Protein AF-A0AAV2SHM2-F1 (afdb_monomer_lite)

Foldseek 3Di:
DDDDDDDDDPDPPPPPQDPVNVVVVVPDDPDDDDDPQEQEFDPPDDLVVSLVSNLVSCVVPVHHHYDDDDPRVVVSVVSVVVNCVVDPDDDDDDDDDDDDDDDDPD

Secondary structure (DSSP, 8-state):
--------------PPPPHHHHHHHHHS-SSPPPPTTEEE--TTS-HHHHHHHHHHHHHHHS--EEE--GGGHHHHHHHHHHHHHH--S-----------------

Radius of gyration: 20.59 Å; chains: 1; bounding box: 48×39×46 Å

Organism: Meganyctiphanes norvegica (NCBI:txid48144)

InterPro domains:
  IPR014612 Ribonucleases P/MRP protein subunit Rpp20/Pop7 [PTHR15314] (16-104)
  IPR036882 Alba-like domain superfamily [G3DSA:3.30.110.20] (20-106)
  IPR036882 Alba-like domain superfamily [SSF82704] (35-105)

Structure (mmCIF, N/CA/C/O backbone):
data_AF-A0AAV2SHM2-F1
#
_entry.id   AF-A0AAV2SHM2-F1
#
loop_
_atom_site.group_PDB
_atom_site.id
_atom_site.type_symbol
_atom_site.label_atom_id
_atom_site.label_alt_id
_atom_site.label_comp_id
_atom_site.label_asym_id
_atom_site.label_entity_id
_atom_site.label_seq_id
_atom_site.pdbx_PDB_ins_code
_atom_site.Cartn_x
_atom_site.Cartn_y
_atom_site.Cartn_z
_atom_site.occupancy
_atom_site.B_iso_or_equiv
_atom_site.auth_seq_id
_atom_site.auth_comp_id
_atom_site.auth_asym_id
_atom_site.auth_atom_id
_atom_site.pdbx_PDB_model_num
ATOM 1 N N . MET A 1 1 ? 33.042 -21.284 9.272 1.00 41.19 1 MET A N 1
ATOM 2 C CA . MET A 1 1 ? 33.973 -20.872 8.203 1.00 41.19 1 MET A CA 1
ATOM 3 C C . MET A 1 1 ? 34.335 -22.096 7.369 1.00 41.19 1 MET A C 1
ATOM 5 O O . MET A 1 1 ? 35.183 -22.867 7.781 1.00 4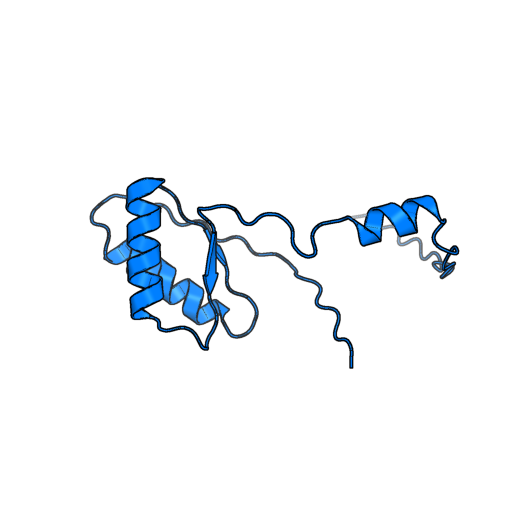1.19 1 MET A O 1
ATOM 9 N N . LEU A 1 2 ? 33.621 -22.297 6.255 1.00 30.31 2 LEU A N 1
ATOM 10 C CA . LEU A 1 2 ? 34.040 -23.032 5.054 1.00 30.31 2 LEU A CA 1
ATOM 11 C C . LEU A 1 2 ? 33.000 -22.689 3.969 1.00 30.31 2 LEU A C 1
ATOM 13 O O . LEU A 1 2 ? 31.822 -22.979 4.157 1.00 30.31 2 LEU A O 1
ATOM 17 N N . VAL A 1 3 ? 33.393 -22.026 2.881 1.00 34.38 3 VAL A N 1
ATOM 18 C CA . VAL A 1 3 ? 32.528 -21.822 1.704 1.00 34.38 3 VAL A CA 1
ATOM 19 C C . VAL A 1 3 ? 33.311 -22.317 0.498 1.00 34.38 3 VAL A C 1
ATOM 21 O O . VAL A 1 3 ? 34.283 -21.692 0.085 1.00 34.38 3 VAL A O 1
ATOM 24 N N . ALA A 1 4 ? 32.912 -23.468 -0.038 1.00 40.31 4 ALA A N 1
ATOM 25 C CA . ALA A 1 4 ? 33.411 -23.963 -1.312 1.00 40.31 4 ALA A CA 1
ATOM 26 C C . ALA A 1 4 ? 32.588 -23.322 -2.439 1.00 40.31 4 ALA A C 1
ATOM 28 O O . ALA A 1 4 ? 31.389 -23.573 -2.556 1.00 40.31 4 ALA A O 1
ATOM 29 N N . ALA A 1 5 ? 33.220 -22.490 -3.267 1.00 42.91 5 ALA A N 1
ATOM 30 C CA . ALA A 1 5 ? 32.601 -21.945 -4.470 1.00 42.91 5 ALA A CA 1
ATOM 31 C C . ALA A 1 5 ? 32.888 -22.875 -5.659 1.00 42.91 5 ALA A C 1
ATOM 33 O O . ALA A 1 5 ? 33.994 -22.896 -6.194 1.00 42.91 5 ALA A O 1
ATOM 34 N N . ARG A 1 6 ? 31.884 -23.652 -6.082 1.00 47.16 6 ARG A N 1
ATOM 35 C CA . ARG A 1 6 ? 31.914 -24.385 -7.354 1.00 47.16 6 ARG A CA 1
ATOM 36 C C . ARG A 1 6 ? 31.298 -23.500 -8.433 1.00 47.16 6 ARG A C 1
ATOM 38 O O . ARG A 1 6 ? 30.081 -23.362 -8.506 1.00 47.16 6 ARG A O 1
ATOM 45 N N . ILE A 1 7 ? 32.143 -22.906 -9.270 1.00 50.56 7 ILE A N 1
ATOM 46 C CA . ILE A 1 7 ? 31.705 -22.181 -10.464 1.00 50.56 7 ILE A CA 1
ATOM 47 C C . ILE A 1 7 ? 31.493 -23.214 -11.571 1.00 50.56 7 ILE A C 1
ATOM 49 O O . ILE A 1 7 ? 32.425 -23.899 -11.984 1.00 50.56 7 ILE A O 1
ATOM 53 N N . SER A 1 8 ? 30.253 -23.349 -12.032 1.00 48.94 8 SER A N 1
A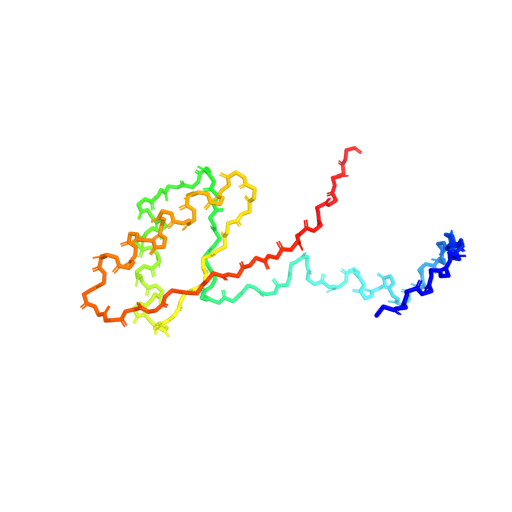TOM 54 C CA . SER A 1 8 ? 29.904 -24.132 -13.217 1.00 48.94 8 SER A CA 1
ATOM 55 C C . SER A 1 8 ? 29.278 -23.183 -14.235 1.00 48.94 8 SER A C 1
ATOM 57 O O . SER A 1 8 ? 28.313 -22.487 -13.916 1.00 48.94 8 SER A O 1
ATOM 59 N N . MET A 1 9 ? 29.855 -23.119 -15.440 1.00 47.06 9 MET A N 1
ATOM 60 C CA . MET A 1 9 ? 29.262 -22.409 -16.575 1.00 47.06 9 MET A CA 1
ATOM 61 C C . MET A 1 9 ? 27.878 -23.003 -16.849 1.00 47.06 9 MET A C 1
ATOM 63 O O . MET A 1 9 ? 27.769 -24.157 -17.260 1.00 47.06 9 MET A O 1
ATOM 67 N N . ARG A 1 10 ? 26.814 -22.220 -16.630 1.00 52.03 10 ARG A N 1
ATOM 68 C CA . ARG A 1 10 ? 25.483 -22.572 -17.133 1.00 52.03 10 ARG A CA 1
ATOM 69 C C . ARG A 1 10 ? 25.548 -22.540 -18.656 1.00 52.03 10 ARG A C 1
ATOM 71 O O . ARG A 1 10 ? 25.655 -21.464 -19.241 1.00 52.03 10 ARG A O 1
ATOM 78 N N . GLN A 1 11 ? 25.486 -23.706 -19.290 1.00 52.31 11 GLN A N 1
ATOM 79 C CA . GLN A 1 11 ? 25.127 -23.772 -20.700 1.00 52.31 11 GLN A CA 1
ATOM 80 C C . GLN A 1 11 ? 23.736 -23.146 -20.839 1.00 52.31 11 GLN A C 1
ATOM 82 O O . GLN A 1 11 ? 22.777 -23.600 -20.218 1.00 52.31 11 GLN A O 1
ATOM 87 N N . ASN A 1 12 ? 23.639 -22.057 -21.600 1.00 53.28 12 ASN A N 1
ATOM 88 C CA . ASN A 1 12 ? 22.368 -21.433 -21.943 1.00 53.28 12 ASN A CA 1
ATOM 89 C C . ASN A 1 12 ? 21.720 -22.258 -23.061 1.00 53.28 12 ASN A C 1
ATOM 91 O O . ASN A 1 12 ? 21.707 -21.850 -24.220 1.00 53.28 12 ASN A O 1
ATOM 95 N N . VAL A 1 13 ? 21.258 -23.460 -22.719 1.00 55.91 13 VAL A N 1
ATOM 96 C CA . VAL A 1 13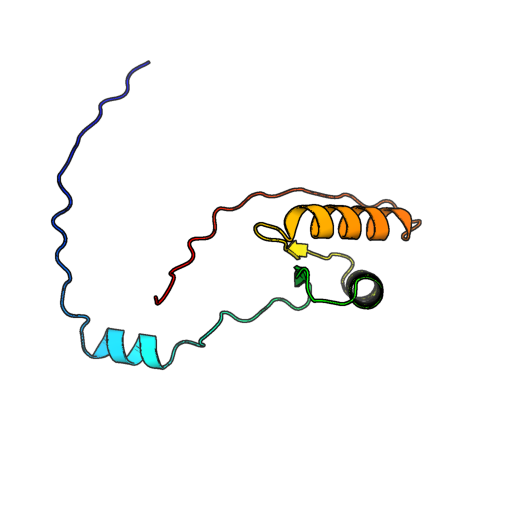 ? 20.428 -24.259 -23.614 1.00 55.91 13 VAL A CA 1
ATOM 97 C C . VAL A 1 13 ? 19.023 -23.684 -23.496 1.00 55.91 13 VAL A C 1
ATOM 99 O O . VAL A 1 13 ? 18.314 -23.913 -22.520 1.00 55.91 13 VAL A O 1
ATOM 102 N N . ARG A 1 14 ? 18.638 -22.840 -24.456 1.00 58.69 14 ARG A N 1
ATOM 103 C CA . ARG A 1 14 ? 17.222 -22.561 -24.687 1.00 58.69 14 ARG A CA 1
ATOM 104 C C . ARG A 1 14 ? 16.664 -23.803 -25.361 1.00 58.69 14 ARG A C 1
ATOM 106 O O . ARG A 1 14 ? 16.681 -23.880 -26.588 1.00 58.69 14 ARG A O 1
ATOM 113 N N . ASP A 1 15 ? 16.243 -24.779 -24.566 1.00 64.94 15 ASP A N 1
ATOM 114 C CA . ASP A 1 15 ? 15.465 -25.884 -25.107 1.00 64.94 15 ASP A CA 1
ATOM 115 C C . ASP A 1 15 ? 14.242 -25.284 -25.820 1.00 64.94 15 ASP A C 1
ATOM 117 O O . ASP A 1 15 ? 13.605 -24.363 -25.284 1.00 64.94 15 ASP A O 1
ATOM 121 N N . PRO A 1 16 ? 13.942 -25.706 -27.061 1.00 73.12 16 PRO A N 1
ATOM 122 C CA . PRO A 1 16 ? 12.718 -25.288 -27.716 1.00 73.12 16 PRO A CA 1
ATOM 123 C C . PRO A 1 16 ? 11.549 -25.711 -26.825 1.00 73.12 16 PRO A C 1
ATOM 125 O O . PRO A 1 16 ? 11.382 -26.894 -26.544 1.00 73.12 16 PRO A O 1
ATOM 128 N N . ILE A 1 17 ? 10.778 -24.725 -26.358 1.00 75.00 17 ILE A N 1
ATOM 129 C CA . ILE A 1 17 ? 9.562 -24.950 -25.568 1.00 75.00 17 ILE A CA 1
ATOM 130 C C . ILE A 1 17 ? 8.690 -25.922 -26.364 1.00 75.00 17 ILE A C 1
ATOM 132 O O . ILE A 1 17 ? 8.356 -25.631 -27.519 1.00 75.00 17 ILE A O 1
ATOM 136 N N . ASP A 1 18 ? 8.359 -27.066 -25.772 1.00 86.69 18 ASP A N 1
ATOM 137 C CA . ASP A 1 18 ? 7.529 -28.066 -26.430 1.00 86.69 18 ASP A CA 1
ATOM 138 C C . ASP A 1 18 ? 6.115 -27.518 -26.703 1.00 86.69 18 ASP A C 1
ATOM 140 O O . ASP A 1 18 ? 5.669 -26.501 -26.156 1.00 86.69 18 ASP A O 1
ATOM 144 N N . ALA A 1 19 ? 5.402 -28.152 -27.634 1.00 83.50 19 ALA A N 1
ATOM 145 C CA . ALA A 1 19 ? 4.094 -27.662 -28.060 1.00 83.50 19 ALA A CA 1
ATOM 146 C C . ALA A 1 19 ? 3.071 -27.640 -26.906 1.00 83.50 19 ALA A C 1
ATOM 148 O O . ALA A 1 19 ? 2.191 -26.773 -26.888 1.00 83.50 19 ALA A O 1
ATOM 149 N N . GLU A 1 20 ? 3.206 -28.551 -25.937 1.00 84.38 20 GLU A N 1
ATOM 150 C CA . GLU A 1 20 ? 2.350 -28.612 -24.751 1.00 84.38 20 GLU A CA 1
ATOM 151 C C . GLU A 1 20 ? 2.612 -27.446 -23.795 1.00 84.38 20 GLU A C 1
ATOM 153 O O . GLU A 1 20 ? 1.675 -26.725 -23.441 1.00 84.38 20 GLU A O 1
ATOM 158 N N . GLU A 1 21 ? 3.864 -27.166 -23.428 1.00 83.06 21 GLU A N 1
ATOM 159 C CA . GLU A 1 21 ? 4.210 -26.034 -22.569 1.00 83.06 21 GLU A CA 1
ATOM 160 C C . GLU A 1 21 ? 3.867 -24.702 -23.248 1.00 83.06 21 GLU A C 1
ATOM 162 O O . GLU A 1 21 ? 3.389 -23.761 -22.602 1.00 83.06 21 GLU A O 1
ATOM 167 N N . GLN A 1 22 ? 4.006 -24.625 -24.573 1.00 80.94 22 GLN A N 1
ATOM 168 C CA . GLN A 1 22 ? 3.581 -23.460 -25.342 1.00 80.94 22 GLN A CA 1
ATOM 169 C C . GLN A 1 22 ? 2.053 -23.278 -25.325 1.00 80.94 22 GLN A C 1
ATOM 171 O O . GLN A 1 22 ? 1.570 -22.143 -25.254 1.00 80.94 22 GLN A O 1
ATOM 176 N N . TRP A 1 23 ? 1.283 -24.369 -25.344 1.00 85.25 23 TRP A N 1
ATOM 177 C CA . TRP A 1 23 ? -0.174 -24.348 -25.200 1.00 85.25 23 TRP A CA 1
ATOM 178 C C . TRP A 1 23 ? -0.605 -23.919 -23.794 1.00 85.25 23 TRP A C 1
ATOM 180 O O . TRP A 1 23 ? -1.489 -23.064 -23.670 1.00 85.25 23 TRP A O 1
ATOM 190 N N . PHE A 1 24 ? 0.056 -24.425 -22.746 1.00 78.19 24 PHE A N 1
ATOM 191 C CA . PHE A 1 24 ? -0.207 -24.015 -21.365 1.00 78.19 24 PHE A CA 1
ATOM 192 C C . PHE A 1 24 ? 0.066 -22.523 -21.177 1.00 78.19 24 PHE A C 1
ATOM 194 O O . PHE A 1 24 ? -0.831 -21.786 -20.769 1.00 78.19 24 PHE A O 1
ATOM 201 N N . ARG A 1 25 ? 1.247 -22.028 -21.568 1.00 76.25 25 ARG A N 1
ATOM 202 C CA . ARG A 1 25 ? 1.617 -20.607 -21.417 1.00 76.25 25 ARG A CA 1
ATOM 203 C C . ARG A 1 25 ? 0.654 -19.645 -22.116 1.00 76.25 25 ARG A C 1
ATOM 205 O O . ARG A 1 25 ? 0.419 -18.557 -21.601 1.00 76.25 25 ARG A O 1
ATOM 212 N N . ARG A 1 26 ? 0.061 -20.039 -23.249 1.00 76.06 26 ARG A N 1
ATOM 213 C CA . ARG A 1 26 ? -0.952 -19.233 -23.961 1.00 76.06 26 ARG A CA 1
ATOM 214 C C . ARG A 1 26 ? -2.295 -19.151 -23.228 1.00 76.06 26 ARG A C 1
ATOM 216 O O . ARG A 1 26 ? -3.053 -18.221 -23.481 1.00 76.06 26 ARG A O 1
ATOM 223 N N . ARG A 1 27 ? -2.601 -20.119 -22.359 1.00 78.75 27 ARG A N 1
ATOM 224 C CA . ARG A 1 27 ? -3.860 -20.210 -21.599 1.00 78.75 27 ARG A CA 1
ATOM 225 C C . ARG A 1 27 ? -3.729 -19.769 -20.147 1.00 78.75 27 ARG A C 1
ATOM 227 O O . ARG A 1 27 ? -4.750 -19.645 -19.471 1.00 78.75 27 ARG A O 1
ATOM 234 N N . LEU A 1 28 ? -2.510 -19.525 -19.662 1.00 76.88 28 LEU A N 1
ATOM 235 C CA . LEU A 1 28 ? -2.337 -18.934 -18.346 1.00 76.88 28 LEU A CA 1
ATOM 236 C C . LEU A 1 28 ? -2.917 -17.511 -18.343 1.00 76.88 28 LEU A C 1
ATOM 238 O O . LEU A 1 28 ? -2.693 -16.739 -19.280 1.00 76.88 28 LEU A O 1
ATOM 242 N N . PRO A 1 29 ? -3.639 -17.131 -17.279 1.00 78.06 29 PRO A N 1
ATOM 243 C CA . PRO A 1 29 ? -4.012 -15.748 -17.056 1.00 78.06 29 PRO A CA 1
ATOM 244 C C . PRO A 1 29 ? -2.780 -14.842 -17.139 1.00 78.06 29 PRO A C 1
ATOM 246 O O . PRO A 1 29 ? -1.750 -15.120 -16.527 1.00 78.06 29 PRO A O 1
ATOM 249 N N . ARG A 1 30 ? -2.900 -13.722 -17.863 1.00 74.25 30 ARG A N 1
ATOM 250 C CA . ARG A 1 30 ? -1.814 -12.735 -18.013 1.00 74.25 30 ARG A CA 1
ATOM 251 C C . ARG A 1 30 ? -1.296 -12.219 -16.664 1.00 74.25 30 ARG A C 1
ATOM 253 O O . ARG A 1 30 ? -0.135 -11.836 -16.551 1.00 74.25 30 ARG A O 1
ATOM 260 N N . HIS A 1 31 ? -2.159 -12.211 -15.651 1.00 73.00 31 HIS A N 1
ATOM 261 C CA . HIS A 1 31 ? -1.803 -11.936 -14.270 1.00 73.00 31 HIS A CA 1
ATOM 262 C C . HIS A 1 31 ? -2.418 -12.995 -13.365 1.00 73.00 31 HIS A C 1
ATOM 264 O O . HIS A 1 31 ? -3.555 -13.418 -13.582 1.00 73.00 31 HIS A O 1
ATOM 270 N N . LEU A 1 32 ? -1.681 -13.372 -12.324 1.00 73.56 32 LEU A N 1
ATOM 271 C CA . LEU A 1 32 ? -2.235 -14.138 -11.215 1.00 73.56 32 LEU A CA 1
ATOM 272 C C . LEU A 1 32 ? -3.440 -13.386 -10.614 1.00 73.56 32 LEU A C 1
ATOM 274 O O . LEU A 1 32 ? -3.448 -12.147 -10.612 1.00 73.56 32 LEU A O 1
ATOM 278 N N . PRO A 1 33 ? -4.461 -14.108 -10.118 1.00 75.50 33 PRO A N 1
ATOM 279 C CA . PRO A 1 33 ? -5.608 -13.486 -9.475 1.00 75.50 33 PRO A CA 1
ATOM 280 C C . PRO A 1 33 ? -5.138 -12.626 -8.299 1.00 75.50 33 PRO A C 1
ATOM 282 O O . PRO A 1 33 ? -4.345 -13.064 -7.464 1.00 75.50 33 PRO A O 1
ATOM 285 N N . ARG A 1 34 ? -5.613 -11.380 -8.260 1.00 83.56 34 ARG A N 1
ATOM 286 C CA . ARG A 1 34 ? -5.303 -10.444 -7.175 1.00 83.56 34 ARG A CA 1
ATOM 287 C C . ARG A 1 34 ? -6.117 -10.820 -5.949 1.00 83.56 34 ARG A C 1
ATOM 289 O O . ARG A 1 34 ? -7.293 -11.161 -6.083 1.00 83.56 34 ARG A O 1
ATOM 296 N N . ARG A 1 35 ? -5.515 -10.736 -4.764 1.00 87.88 35 ARG A N 1
ATOM 297 C CA . ARG A 1 35 ? -6.268 -10.948 -3.528 1.00 87.88 35 ARG A CA 1
ATOM 298 C C . ARG A 1 35 ? -7.127 -9.707 -3.265 1.00 87.88 35 ARG A C 1
ATOM 300 O O . ARG A 1 35 ? -6.695 -8.597 -3.582 1.00 87.88 35 ARG A O 1
ATOM 307 N N . PRO A 1 36 ? -8.333 -9.866 -2.697 1.00 86.50 36 PRO A N 1
ATOM 308 C CA . PRO A 1 36 ? -9.224 -8.734 -2.426 1.00 86.50 36 PRO A CA 1
ATOM 309 C C . PRO A 1 36 ? -8.615 -7.726 -1.438 1.00 86.50 36 PRO A C 1
ATOM 311 O O . PRO A 1 36 ? -8.921 -6.539 -1.508 1.00 86.50 36 PRO A O 1
ATOM 314 N N . ASN A 1 37 ? -7.692 -8.186 -0.590 1.00 93.44 37 ASN A N 1
ATOM 315 C CA . ASN A 1 37 ? -7.083 -7.402 0.483 1.00 93.44 37 ASN A CA 1
ATOM 316 C C . ASN A 1 37 ? -5.738 -6.770 0.085 1.00 93.44 37 ASN A C 1
ATOM 318 O O . ASN A 1 37 ? -5.039 -6.220 0.935 1.00 93.44 37 ASN A O 1
ATOM 322 N N . ASP A 1 38 ? -5.360 -6.857 -1.193 1.00 92.44 38 ASP A N 1
ATOM 323 C CA . ASP A 1 38 ? -4.128 -6.259 -1.703 1.00 92.44 38 ASP A CA 1
ATOM 324 C C . ASP A 1 38 ? -4.420 -4.852 -2.253 1.00 92.44 38 ASP A C 1
ATOM 326 O O . ASP A 1 38 ? -5.243 -4.662 -3.159 1.00 92.44 38 ASP A O 1
ATOM 330 N N . LEU A 1 39 ? -3.696 -3.850 -1.755 1.00 93.44 39 LEU A N 1
ATOM 331 C CA . LEU A 1 39 ? -3.748 -2.473 -2.242 1.00 93.44 39 LEU A CA 1
ATOM 332 C C . LEU A 1 39 ? -2.421 -2.104 -2.902 1.00 93.44 39 LEU A C 1
ATOM 334 O O . LEU A 1 39 ? -1.397 -1.934 -2.248 1.00 93.44 39 LEU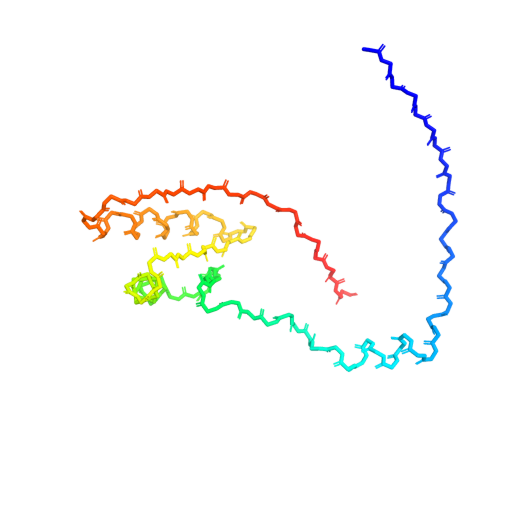 A O 1
ATOM 338 N N . TYR A 1 40 ? -2.448 -1.949 -4.225 1.00 92.56 40 TYR A N 1
ATOM 339 C CA . TYR A 1 40 ? -1.283 -1.539 -5.008 1.00 92.56 40 TYR A CA 1
ATOM 340 C C . TYR A 1 40 ? -1.210 -0.016 -5.120 1.00 92.56 40 TYR A C 1
ATOM 342 O O . TYR A 1 40 ? -2.132 0.634 -5.622 1.00 92.56 40 TYR A O 1
ATOM 350 N N . VAL A 1 41 ? -0.088 0.550 -4.684 1.00 94.44 41 VAL A N 1
ATOM 351 C CA . VAL A 1 41 ? 0.175 1.987 -4.701 1.00 94.44 41 VAL A CA 1
ATOM 352 C C . VAL A 1 41 ? 0.982 2.350 -5.941 1.00 94.44 41 VAL A C 1
ATOM 354 O O . VAL A 1 41 ? 2.055 1.809 -6.195 1.00 94.44 41 VAL A O 1
ATOM 357 N N . ASN A 1 42 ? 0.463 3.310 -6.703 1.00 92.88 42 ASN A N 1
ATOM 358 C CA . ASN A 1 42 ? 1.164 3.976 -7.794 1.00 92.88 42 ASN A CA 1
ATOM 359 C C . ASN A 1 42 ? 1.232 5.486 -7.510 1.00 92.88 42 ASN A C 1
ATOM 361 O O . ASN A 1 42 ? 0.336 6.046 -6.874 1.00 92.88 42 ASN A O 1
ATOM 365 N N . ASN A 1 43 ? 2.262 6.149 -8.028 1.00 91.62 43 ASN A N 1
ATOM 366 C CA . ASN A 1 43 ? 2.470 7.589 -7.903 1.00 91.62 43 ASN A CA 1
ATOM 367 C C . ASN A 1 43 ? 1.419 8.419 -8.651 1.00 91.62 43 ASN A C 1
ATOM 369 O O . ASN A 1 43 ? 1.095 9.516 -8.207 1.00 91.62 43 ASN A O 1
ATOM 373 N N . SER A 1 44 ? 0.838 7.888 -9.731 1.00 92.62 44 SER A N 1
ATOM 374 C CA . SER A 1 44 ? -0.199 8.579 -10.513 1.00 92.62 44 SER A CA 1
ATOM 375 C C . SER A 1 44 ? -1.600 8.531 -9.896 1.00 92.62 44 SER A C 1
ATOM 377 O O . SER A 1 44 ? -2.494 9.251 -10.330 1.00 92.62 44 SER A O 1
ATOM 379 N N . SER A 1 45 ? -1.831 7.667 -8.906 1.00 90.00 45 SER A N 1
ATOM 380 C CA . SER A 1 45 ? -3.157 7.498 -8.304 1.00 90.00 45 SER A CA 1
ATOM 381 C C . SER A 1 45 ? -3.497 8.646 -7.346 1.00 90.00 45 SER A C 1
ATOM 383 O O . SER A 1 45 ? -2.610 9.273 -6.769 1.00 90.00 45 SER A O 1
ATOM 385 N N . ASN A 1 46 ? -4.786 8.920 -7.118 1.00 95.31 46 ASN A N 1
ATOM 386 C CA . ASN A 1 46 ? -5.210 9.902 -6.113 1.00 95.31 46 ASN A CA 1
ATOM 387 C C . ASN A 1 46 ? -5.026 9.336 -4.692 1.00 95.31 46 ASN A C 1
ATOM 389 O O . ASN A 1 46 ? -5.498 8.238 -4.401 1.00 95.31 46 ASN A O 1
ATOM 393 N N . TYR A 1 47 ? -4.350 10.086 -3.816 1.00 94.75 47 TYR A N 1
ATOM 394 C CA . TYR A 1 47 ? -3.996 9.628 -2.467 1.00 94.75 47 TYR A CA 1
ATOM 395 C C . TYR A 1 47 ? -5.216 9.431 -1.566 1.00 94.75 47 TYR A C 1
ATOM 397 O O . TYR A 1 47 ? -5.380 8.372 -0.966 1.00 94.75 47 TYR A O 1
ATOM 405 N N . LYS A 1 48 ? -6.126 10.408 -1.545 1.00 95.88 48 LYS A N 1
ATOM 406 C CA . LYS A 1 48 ? -7.334 10.374 -0.713 1.00 95.88 48 LYS A CA 1
ATOM 407 C C . LYS A 1 48 ? -8.227 9.183 -1.061 1.00 95.88 48 LYS A C 1
ATOM 409 O O . LYS A 1 48 ? -8.748 8.515 -0.175 1.00 95.88 48 LYS A O 1
ATOM 414 N N . ASN A 1 49 ? -8.347 8.873 -2.351 1.00 95.81 49 ASN A N 1
ATOM 415 C CA . ASN A 1 49 ? -9.112 7.710 -2.798 1.00 95.81 49 ASN A CA 1
ATOM 416 C C . ASN A 1 49 ? -8.457 6.390 -2.367 1.00 95.81 49 ASN A C 1
ATOM 418 O O . ASN A 1 49 ? -9.166 5.449 -2.018 1.00 95.81 49 ASN A O 1
ATOM 422 N N . GLN A 1 50 ? -7.121 6.308 -2.375 1.00 95.12 50 GLN A N 1
ATOM 423 C CA . GLN A 1 50 ? -6.406 5.125 -1.887 1.00 95.12 50 GLN A CA 1
ATOM 424 C C . GLN A 1 50 ? -6.576 4.945 -0.377 1.00 95.12 50 GLN A C 1
ATOM 426 O O . GLN A 1 50 ? -6.805 3.821 0.060 1.00 95.12 50 GLN A O 1
ATOM 431 N N . LEU A 1 51 ? -6.528 6.032 0.396 1.00 96.06 51 LEU A N 1
ATOM 432 C CA . LEU A 1 51 ? -6.761 6.005 1.840 1.00 96.06 51 LEU A CA 1
ATOM 433 C C . LEU A 1 51 ? -8.185 5.534 2.160 1.00 96.06 51 LEU A C 1
ATOM 435 O O . LEU A 1 51 ? -8.356 4.559 2.884 1.00 96.06 51 LEU A O 1
ATOM 439 N N . ASN A 1 52 ? -9.202 6.138 1.535 1.00 96.00 52 ASN A N 1
ATOM 440 C CA . ASN A 1 52 ? -10.601 5.733 1.725 1.00 96.00 52 ASN A CA 1
ATOM 441 C C . ASN A 1 52 ? -10.836 4.265 1.343 1.00 96.00 52 ASN A C 1
ATOM 443 O O . ASN A 1 52 ? -11.544 3.541 2.039 1.00 96.00 52 ASN A O 1
ATOM 447 N N . ARG A 1 53 ? -10.216 3.807 0.248 1.00 94.69 53 ARG A N 1
ATOM 448 C CA . ARG A 1 53 ? -10.275 2.401 -0.156 1.00 94.69 53 ARG A CA 1
ATOM 449 C C . ARG A 1 53 ? -9.608 1.491 0.874 1.00 94.69 53 ARG A C 1
ATOM 451 O O . ARG A 1 53 ? -10.161 0.441 1.176 1.00 94.69 53 ARG A O 1
ATOM 458 N N . GLY A 1 54 ? -8.444 1.881 1.392 1.00 94.38 54 GLY A N 1
ATOM 459 C CA . GLY A 1 54 ? -7.742 1.138 2.436 1.00 94.38 54 GLY A CA 1
ATOM 460 C C . GLY A 1 54 ? -8.596 0.978 3.692 1.00 94.38 54 GLY A C 1
ATOM 461 O O . GLY A 1 54 ? -8.699 -0.130 4.205 1.00 94.38 54 GLY A O 1
ATOM 462 N N . LEU A 1 55 ? -9.281 2.045 4.118 1.00 94.50 55 LEU A N 1
ATOM 463 C CA . LEU A 1 55 ? -10.209 2.009 5.252 1.00 94.50 55 LEU A CA 1
ATOM 464 C C . LEU A 1 55 ? -11.412 1.090 5.003 1.00 94.50 55 LEU A C 1
ATOM 466 O O . LEU A 1 55 ? -11.753 0.307 5.881 1.00 94.50 55 LEU A O 1
ATOM 470 N N . SER A 1 56 ? -12.024 1.145 3.813 1.00 94.38 56 SER A N 1
ATOM 471 C CA . SER A 1 56 ? -13.142 0.252 3.456 1.00 94.38 56 SER A CA 1
ATOM 472 C C . SER A 1 56 ? -12.721 -1.212 3.523 1.00 94.38 56 SER A C 1
ATOM 474 O O . SER A 1 56 ? -13.357 -2.009 4.201 1.00 94.38 56 SER A O 1
ATOM 476 N N . VAL A 1 57 ? -11.598 -1.551 2.878 1.00 93.75 57 VAL A N 1
ATOM 477 C CA . VAL A 1 57 ? -11.083 -2.925 2.867 1.00 93.75 57 VAL A CA 1
ATOM 478 C C . VAL A 1 57 ? -10.769 -3.380 4.284 1.00 93.75 57 VAL A C 1
ATOM 480 O O . VAL A 1 57 ? -11.174 -4.465 4.677 1.00 93.75 57 VAL A O 1
ATOM 483 N N . LEU A 1 58 ? -10.104 -2.541 5.076 1.00 92.25 58 LEU A N 1
ATOM 484 C CA . LEU A 1 58 ? -9.743 -2.901 6.437 1.00 92.25 58 LEU A CA 1
ATOM 485 C C . LEU A 1 58 ? -10.962 -3.067 7.353 1.00 92.25 58 LEU A C 1
ATOM 487 O O . LEU A 1 58 ? -10.957 -3.955 8.200 1.00 92.25 58 LEU A O 1
ATOM 491 N N . SER A 1 59 ? -12.012 -2.267 7.155 1.00 90.69 59 SER A N 1
ATOM 492 C CA . SER A 1 59 ? -13.286 -2.420 7.865 1.00 90.69 59 SER A CA 1
ATOM 493 C C . SER A 1 59 ? -13.997 -3.731 7.521 1.00 90.69 59 SER A C 1
ATOM 495 O O . SER A 1 59 ? -14.733 -4.249 8.355 1.00 90.69 59 SER A O 1
ATOM 497 N N . GLU A 1 60 ? -13.822 -4.247 6.305 1.00 90.50 60 GLU A N 1
ATOM 498 C CA . GLU A 1 60 ? -14.476 -5.473 5.837 1.00 90.50 60 GLU A CA 1
ATOM 499 C C . GLU A 1 60 ? -13.681 -6.735 6.200 1.00 90.50 60 GLU A C 1
ATOM 501 O O . GLU A 1 60 ? -14.261 -7.737 6.616 1.00 90.50 60 GLU A O 1
ATOM 506 N N . SER A 1 61 ? -12.354 -6.709 6.039 1.00 89.62 61 SER A N 1
ATOM 507 C CA . SER A 1 61 ? -11.493 -7.892 6.168 1.00 89.62 61 SER A CA 1
ATOM 508 C C . SER A 1 61 ? -10.690 -7.959 7.468 1.00 89.62 61 SER A C 1
ATOM 510 O O . SER A 1 61 ? -10.156 -9.021 7.795 1.00 89.62 61 SER A O 1
ATOM 512 N N . GLY A 1 62 ? -10.528 -6.835 8.172 1.00 90.38 62 GLY A N 1
ATOM 513 C CA . GLY A 1 62 ? -9.659 -6.701 9.344 1.00 90.38 62 GLY A CA 1
ATOM 514 C C . GLY A 1 62 ? -8.155 -6.684 9.038 1.00 90.38 62 GLY A C 1
ATOM 515 O O . GLY A 1 62 ? -7.357 -6.440 9.939 1.00 90.38 62 GLY A O 1
ATOM 516 N N . TRP A 1 63 ? -7.738 -6.916 7.788 1.00 91.69 63 TRP A N 1
ATOM 517 C CA . TRP A 1 63 ? -6.332 -6.834 7.379 1.00 91.69 63 TRP A CA 1
ATOM 518 C C . TRP A 1 63 ? -6.166 -6.388 5.924 1.00 91.69 63 TRP A C 1
ATOM 520 O O . TRP A 1 63 ? -6.950 -6.734 5.040 1.00 91.69 63 TRP A O 1
ATOM 530 N N . LEU A 1 64 ? -5.089 -5.651 5.664 1.00 94.00 64 LEU A N 1
ATOM 531 C CA . LEU A 1 64 ? -4.757 -5.101 4.354 1.00 94.00 64 LEU A CA 1
ATOM 532 C C . LEU A 1 64 ? -3.261 -5.270 4.089 1.00 94.00 64 LEU A C 1
ATOM 534 O O . LEU A 1 64 ? -2.445 -5.053 4.984 1.00 94.00 64 LEU A O 1
ATOM 538 N N . VAL A 1 65 ? -2.894 -5.598 2.850 1.00 94.38 65 VAL A N 1
ATOM 539 C CA . VAL A 1 65 ? -1.495 -5.596 2.405 1.00 94.38 65 VAL A CA 1
ATOM 540 C C . VAL A 1 65 ? -1.285 -4.451 1.424 1.00 94.38 65 VAL A C 1
ATOM 542 O O . VAL A 1 65 ? -1.861 -4.423 0.337 1.00 94.38 65 VAL A O 1
ATOM 545 N N . VAL A 1 66 ? -0.441 -3.494 1.807 1.00 94.75 66 VAL A N 1
ATOM 546 C CA . VAL A 1 66 ? -0.077 -2.361 0.953 1.00 94.75 66 VAL A CA 1
ATOM 547 C C . VAL A 1 66 ? 1.190 -2.706 0.176 1.00 94.75 66 VAL A C 1
ATOM 549 O O . VAL A 1 66 ? 2.248 -2.954 0.751 1.00 94.75 66 VAL A O 1
ATOM 552 N N . HIS A 1 67 ? 1.093 -2.695 -1.150 1.00 93.56 67 HIS A N 1
ATOM 553 C CA . HIS A 1 67 ? 2.213 -2.937 -2.050 1.00 93.56 67 HIS A CA 1
ATOM 554 C C . HIS A 1 67 ? 2.675 -1.633 -2.697 1.00 93.56 67 HIS A C 1
ATOM 556 O O . HIS A 1 67 ? 1.901 -0.949 -3.364 1.00 93.56 67 HIS A O 1
ATOM 562 N N . GLY A 1 68 ? 3.964 -1.332 -2.569 1.00 93.12 68 GLY A N 1
ATOM 563 C CA . GLY A 1 68 ? 4.642 -0.275 -3.313 1.00 93.12 68 GLY A CA 1
ATOM 564 C C . GLY A 1 68 ? 5.944 -0.813 -3.893 1.00 93.12 68 GLY A C 1
ATOM 565 O O . GLY A 1 68 ? 6.637 -1.592 -3.243 1.00 93.12 68 GLY A O 1
ATOM 566 N N . PHE A 1 69 ? 6.277 -0.410 -5.118 1.00 92.69 69 PHE A N 1
ATOM 567 C CA . PHE A 1 69 ? 7.537 -0.772 -5.765 1.00 92.69 69 PHE A CA 1
ATOM 568 C C . PHE A 1 69 ? 8.262 0.478 -6.268 1.00 92.69 69 PHE A C 1
ATOM 570 O O . PHE A 1 69 ? 7.628 1.439 -6.712 1.00 92.69 69 PHE A O 1
ATOM 577 N N . GLY A 1 70 ? 9.596 0.465 -6.192 1.00 91.56 70 GLY A N 1
ATOM 578 C CA . GLY A 1 70 ? 10.453 1.546 -6.676 1.00 91.56 70 GLY A CA 1
ATOM 579 C C . GLY A 1 70 ? 10.085 2.905 -6.076 1.00 91.56 70 GLY A C 1
ATOM 580 O O . GLY A 1 70 ? 10.034 3.074 -4.859 1.00 91.56 70 GLY A O 1
ATOM 581 N N . SER A 1 71 ? 9.781 3.876 -6.939 1.00 93.94 71 SER A N 1
ATOM 582 C CA . SER A 1 71 ? 9.443 5.246 -6.535 1.00 93.94 71 SER A CA 1
ATOM 583 C C . SER A 1 71 ? 8.116 5.379 -5.777 1.00 93.94 71 SER A C 1
ATOM 585 O O . SER A 1 71 ? 7.856 6.441 -5.220 1.00 93.94 71 SER A O 1
ATOM 587 N N . ALA A 1 72 ? 7.280 4.336 -5.728 1.00 95.00 72 ALA A N 1
ATOM 588 C CA . ALA A 1 72 ? 6.027 4.340 -4.970 1.00 95.00 72 ALA A CA 1
ATOM 589 C C . ALA A 1 72 ? 6.184 3.865 -3.512 1.00 95.00 72 ALA A C 1
ATOM 591 O O . ALA A 1 72 ? 5.237 3.975 -2.733 1.00 95.00 72 ALA A O 1
ATOM 592 N N . VAL A 1 73 ? 7.362 3.360 -3.115 1.00 94.94 73 VAL A N 1
ATOM 593 C CA . VAL A 1 73 ? 7.610 2.853 -1.751 1.00 94.94 73 VAL A CA 1
ATOM 594 C C . VAL A 1 73 ? 7.374 3.916 -0.666 1.00 94.94 73 VAL A C 1
ATOM 596 O O . VAL A 1 73 ? 6.620 3.623 0.261 1.00 94.94 73 VAL A O 1
ATOM 599 N N . PRO A 1 74 ? 7.904 5.156 -0.761 1.00 95.31 74 PRO A N 1
ATOM 600 C CA . PRO A 1 74 ? 7.689 6.165 0.283 1.00 95.31 74 PRO A CA 1
ATOM 601 C C . PRO A 1 74 ? 6.208 6.496 0.477 1.00 95.31 74 PRO A C 1
ATOM 603 O O . PRO A 1 74 ? 5.728 6.671 1.593 1.00 95.31 74 PRO A O 1
ATOM 606 N N . ARG A 1 75 ? 5.462 6.526 -0.629 1.00 95.56 75 ARG A N 1
ATOM 607 C CA . ARG A 1 75 ? 4.027 6.787 -0.628 1.00 95.56 75 ARG A CA 1
ATOM 608 C C . ARG A 1 75 ? 3.226 5.644 -0.004 1.00 95.56 75 ARG A C 1
ATOM 610 O O . ARG A 1 75 ? 2.247 5.908 0.684 1.00 95.56 75 ARG A O 1
ATOM 617 N N . ALA A 1 76 ? 3.633 4.397 -0.232 1.00 95.75 76 ALA A N 1
ATOM 618 C CA . ALA A 1 76 ? 3.029 3.238 0.417 1.00 95.75 76 ALA A CA 1
ATOM 619 C C . ALA A 1 76 ? 3.238 3.272 1.938 1.00 95.75 76 ALA A C 1
ATOM 621 O O . ALA A 1 76 ? 2.292 3.037 2.678 1.00 95.75 76 ALA A O 1
ATOM 622 N N . VAL A 1 77 ? 4.442 3.634 2.397 1.00 95.06 77 VAL A N 1
ATOM 623 C CA . VAL A 1 77 ? 4.738 3.798 3.831 1.00 95.06 77 VAL A CA 1
ATOM 624 C C . VAL A 1 77 ? 3.876 4.899 4.446 1.00 95.06 77 VAL A C 1
ATOM 626 O O . VAL A 1 77 ? 3.265 4.673 5.486 1.00 95.06 77 VAL A O 1
ATOM 629 N N . HIS A 1 78 ? 3.773 6.055 3.784 1.00 95.50 78 HIS A N 1
ATOM 630 C CA . HIS A 1 78 ? 2.915 7.155 4.235 1.00 95.50 78 HIS A CA 1
ATOM 631 C C . HIS A 1 78 ? 1.457 6.697 4.376 1.00 95.50 78 HIS A C 1
ATOM 633 O O . HIS A 1 78 ? 0.858 6.868 5.432 1.00 95.50 78 HIS A O 1
ATOM 639 N N . LEU A 1 79 ? 0.921 6.017 3.358 1.00 95.31 79 LEU A N 1
ATOM 640 C CA . LEU A 1 79 ? -0.451 5.513 3.384 1.00 95.31 79 LEU A CA 1
ATOM 641 C C . LEU A 1 79 ? -0.688 4.527 4.535 1.00 95.31 79 LEU A C 1
ATOM 643 O O . LEU A 1 79 ? -1.725 4.594 5.185 1.00 95.31 79 LEU A O 1
ATOM 647 N N . SER A 1 80 ? 0.264 3.638 4.817 1.00 94.75 80 SER A N 1
ATOM 648 C CA . SER A 1 80 ? 0.158 2.699 5.939 1.00 94.75 80 SER A CA 1
ATOM 649 C C . SER A 1 80 ? 0.131 3.402 7.300 1.00 94.75 80 SER A C 1
ATOM 651 O O . SER A 1 80 ? -0.651 3.013 8.165 1.00 94.75 80 SER A O 1
ATOM 653 N N . LEU A 1 81 ? 0.948 4.444 7.484 1.00 93.88 81 LEU A N 1
ATOM 654 C CA . LEU A 1 81 ? 0.966 5.244 8.715 1.00 93.88 81 LEU A CA 1
ATOM 655 C C . LEU A 1 81 ? -0.327 6.049 8.890 1.00 93.88 81 LEU A C 1
ATOM 657 O O . LEU A 1 81 ? -0.870 6.119 9.991 1.00 93.88 81 LEU A O 1
ATOM 661 N N . ASP A 1 82 ? -0.855 6.613 7.805 1.00 95.00 82 ASP A N 1
ATOM 662 C CA . ASP A 1 82 ? -2.125 7.339 7.833 1.00 95.00 82 ASP A CA 1
ATOM 663 C C . ASP A 1 82 ? -3.298 6.412 8.153 1.00 95.00 82 ASP A C 1
ATOM 665 O O . ASP A 1 82 ? -4.168 6.771 8.943 1.00 95.00 82 ASP A O 1
ATOM 669 N N . LEU A 1 83 ? -3.314 5.198 7.593 1.00 93.81 83 LEU A N 1
ATOM 670 C CA . LEU A 1 83 ? -4.311 4.194 7.960 1.00 93.81 83 LEU A CA 1
ATOM 671 C C . LEU A 1 83 ? -4.215 3.873 9.452 1.00 93.81 83 LEU A C 1
ATOM 673 O O . LEU A 1 83 ? -5.219 3.975 10.148 1.00 93.81 83 LEU A O 1
ATOM 677 N N . GLN A 1 84 ? -3.013 3.570 9.950 1.00 92.75 84 GLN A N 1
ATOM 678 C CA . GLN A 1 84 ? -2.785 3.265 11.363 1.00 92.75 84 GLN A CA 1
ATOM 679 C C . GLN A 1 84 ? -3.210 4.408 12.295 1.00 92.75 84 GLN A C 1
ATOM 681 O O . GLN A 1 84 ? -3.789 4.138 13.338 1.00 92.75 84 GLN A O 1
ATOM 686 N N . SER A 1 85 ? -2.962 5.668 11.927 1.00 92.25 85 SER A N 1
ATOM 687 C CA . SER A 1 85 ? -3.356 6.824 12.746 1.00 92.25 85 SER A CA 1
ATOM 688 C C . SER A 1 85 ? -4.851 7.145 12.679 1.00 92.25 85 SER A C 1
ATOM 690 O O . SER A 1 85 ? -5.402 7.696 13.627 1.00 92.25 85 SER A O 1
ATOM 692 N N . THR A 1 86 ? -5.517 6.798 11.575 1.00 91.81 86 THR A N 1
ATOM 693 C CA . THR A 1 86 ? -6.964 7.012 11.406 1.00 91.81 86 THR A CA 1
ATOM 694 C C . THR A 1 86 ? -7.786 5.986 12.191 1.00 91.81 86 THR A C 1
ATOM 696 O O . THR A 1 86 ? -8.927 6.252 12.570 1.00 91.81 86 THR A O 1
ATOM 699 N N . ILE A 1 87 ? -7.227 4.801 12.427 1.00 88.19 87 ILE A N 1
ATOM 700 C CA . ILE A 1 87 ? -7.889 3.714 13.144 1.00 88.19 87 ILE A CA 1
ATOM 701 C C . ILE A 1 87 ? -7.587 3.855 14.634 1.00 88.19 87 ILE A C 1
ATOM 703 O O . ILE A 1 87 ? -6.443 3.746 15.056 1.00 88.19 87 ILE A O 1
ATOM 707 N N . ASN A 1 88 ? -8.625 4.033 15.448 1.00 81.44 88 ASN A N 1
ATOM 708 C CA . ASN A 1 88 ? -8.485 4.128 16.908 1.00 81.44 88 ASN A CA 1
ATOM 709 C C . ASN A 1 88 ? -8.286 2.767 17.606 1.00 81.44 88 ASN A C 1
ATOM 711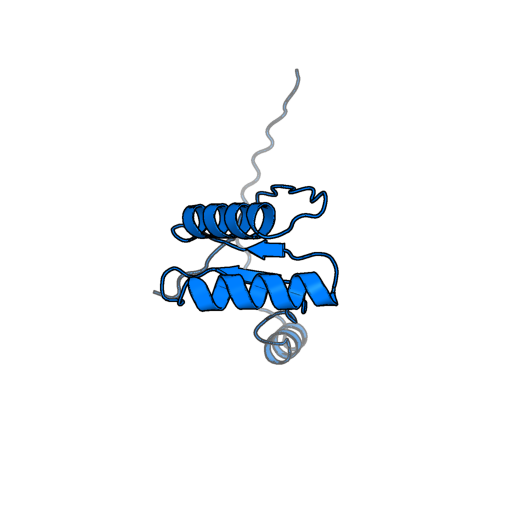 O O . ASN A 1 88 ? -8.232 2.705 18.831 1.00 81.44 88 ASN A O 1
ATOM 715 N N . GLU A 1 89 ? -8.191 1.685 16.838 1.00 82.44 89 GLU A N 1
ATOM 716 C CA . GLU A 1 89 ? -7.985 0.325 17.332 1.00 82.44 89 GLU A CA 1
ATOM 717 C C . GLU A 1 89 ? -6.494 -0.048 17.326 1.00 82.44 89 GLU A C 1
ATOM 719 O O . GLU A 1 89 ? -5.734 0.419 16.468 1.00 82.44 89 GLU A O 1
ATOM 724 N N . PRO A 1 90 ? -6.044 -0.927 18.239 1.00 84.25 90 PRO A N 1
ATOM 725 C CA . PRO A 1 90 ? -4.669 -1.403 18.251 1.00 84.25 90 PRO A CA 1
ATOM 726 C C . PRO A 1 90 ? -4.361 -2.180 16.964 1.00 84.25 90 PRO A C 1
ATOM 728 O O . PRO A 1 90 ? -4.817 -3.304 16.762 1.00 84.25 90 PRO A O 1
ATOM 731 N N . THR A 1 91 ? -3.550 -1.586 16.090 1.00 85.75 91 THR A N 1
ATOM 732 C CA . THR A 1 91 ? -3.136 -2.183 14.815 1.00 85.75 91 THR A CA 1
ATOM 733 C C . THR A 1 91 ? -1.642 -2.487 14.820 1.00 85.75 91 THR A C 1
ATOM 735 O O . THR A 1 91 ? -0.818 -1.676 15.243 1.00 85.75 91 THR A O 1
ATOM 738 N N . THR A 1 92 ? -1.279 -3.680 14.345 1.00 89.25 92 THR A N 1
ATOM 739 C CA . THR A 1 92 ? 0.120 -4.099 14.182 1.00 89.25 92 THR A CA 1
ATOM 740 C C . THR A 1 92 ? 0.502 -4.014 12.711 1.00 89.25 92 THR A C 1
ATOM 742 O O . THR A 1 92 ? -0.153 -4.622 11.867 1.00 89.25 92 THR A O 1
ATOM 745 N N . ALA A 1 93 ? 1.564 -3.271 12.403 1.00 89.25 93 ALA A N 1
ATOM 746 C CA . ALA A 1 93 ? 2.105 -3.159 11.054 1.00 89.25 93 ALA A CA 1
ATOM 747 C C . ALA A 1 93 ? 3.361 -4.030 10.912 1.00 89.25 93 ALA A C 1
ATOM 749 O O . ALA A 1 93 ? 4.299 -3.912 11.698 1.00 89.25 93 ALA A O 1
ATOM 750 N N . GLU A 1 94 ? 3.396 -4.883 9.887 1.00 93.94 94 GLU A N 1
ATOM 751 C CA . GLU A 1 94 ? 4.567 -5.689 9.528 1.00 93.94 94 GLU A CA 1
ATOM 752 C C . GLU A 1 94 ? 5.143 -5.201 8.194 1.00 93.94 94 GLU A C 1
ATOM 754 O O . GLU A 1 94 ? 4.411 -4.970 7.231 1.00 93.94 94 GLU A O 1
ATOM 759 N N . THR A 1 95 ? 6.468 -5.064 8.118 1.00 93.06 95 THR A N 1
ATOM 760 C CA . THR A 1 95 ? 7.158 -4.689 6.876 1.00 93.06 95 THR A CA 1
ATOM 761 C C . THR A 1 95 ? 7.843 -5.904 6.265 1.00 93.06 95 THR A C 1
ATOM 763 O O . THR A 1 95 ? 8.692 -6.528 6.898 1.00 93.06 95 THR A O 1
ATOM 766 N N . ARG A 1 96 ? 7.522 -6.210 5.004 1.00 94.12 96 ARG A N 1
ATOM 767 C CA . ARG A 1 96 ? 8.164 -7.282 4.229 1.00 94.12 96 ARG A CA 1
ATOM 768 C C . ARG A 1 96 ? 8.793 -6.708 2.969 1.00 94.12 96 ARG A C 1
ATOM 770 O O . ARG A 1 96 ? 8.140 -5.992 2.213 1.00 94.12 96 ARG A O 1
ATOM 777 N N . THR A 1 97 ? 10.054 -7.048 2.723 1.00 94.31 97 THR A N 1
ATOM 778 C CA . THR A 1 97 ? 10.761 -6.691 1.491 1.00 94.31 97 THR A CA 1
ATOM 779 C C . THR A 1 97 ? 10.795 -7.891 0.550 1.00 94.31 97 THR A C 1
ATOM 781 O O . THR A 1 97 ? 10.880 -9.042 0.973 1.00 94.31 97 THR A O 1
ATOM 784 N N . SER A 1 98 ? 10.675 -7.632 -0.749 1.00 90.12 98 SER A N 1
ATOM 785 C CA . SER A 1 98 ? 10.773 -8.663 -1.781 1.00 90.12 98 SER A CA 1
ATOM 786 C C . SER A 1 98 ? 11.459 -8.097 -3.017 1.00 90.12 98 SER A C 1
ATOM 788 O O . SER A 1 98 ? 11.378 -6.899 -3.292 1.00 90.12 98 SER A O 1
ATOM 790 N N . THR A 1 99 ? 12.159 -8.959 -3.749 1.00 90.88 99 THR A N 1
ATOM 791 C CA . THR A 1 99 ? 12.795 -8.602 -5.018 1.00 90.88 99 THR A CA 1
ATOM 792 C C . THR A 1 99 ? 11.844 -8.937 -6.158 1.00 90.88 99 THR A C 1
ATOM 794 O O . THR A 1 99 ? 11.406 -10.078 -6.288 1.00 90.88 99 THR A O 1
ATOM 797 N N . VAL A 1 100 ? 11.529 -7.944 -6.989 1.00 87.19 100 VAL A N 1
ATOM 798 C CA . VAL A 1 100 ? 10.689 -8.112 -8.181 1.00 87.19 100 VAL A CA 1
ATOM 799 C C . VAL A 1 100 ? 11.571 -7.969 -9.415 1.00 87.19 100 VAL A C 1
ATOM 801 O O . VAL A 1 100 ? 12.209 -6.935 -9.604 1.00 87.19 100 VAL A O 1
ATOM 804 N N . TYR A 1 101 ? 11.604 -9.004 -10.254 1.00 86.50 101 TYR A N 1
ATOM 805 C CA . TYR A 1 101 ? 12.275 -8.960 -11.551 1.00 86.50 101 TYR A CA 1
ATOM 806 C C . TYR A 1 101 ? 11.323 -8.363 -12.586 1.00 86.50 101 TYR A C 1
ATOM 808 O O . TYR A 1 101 ? 10.251 -8.912 -12.838 1.00 86.50 101 TYR A O 1
ATOM 816 N N . LEU A 1 102 ? 11.712 -7.233 -13.171 1.00 83.31 102 LEU A N 1
ATOM 817 C CA . LEU A 1 102 ? 10.982 -6.593 -14.259 1.00 83.31 102 LEU A CA 1
ATOM 818 C C . LEU A 1 102 ? 11.728 -6.854 -15.566 1.00 83.31 102 LEU A C 1
ATOM 820 O O . LEU A 1 102 ? 12.918 -6.566 -15.670 1.00 83.31 102 LEU A O 1
ATOM 824 N N . THR A 1 103 ? 11.031 -7.420 -16.547 1.00 87.19 103 THR A N 1
ATOM 825 C CA . THR A 1 103 ? 11.533 -7.546 -17.916 1.00 87.19 103 THR A CA 1
ATOM 826 C C . THR A 1 103 ? 11.060 -6.334 -18.697 1.00 87.19 103 THR A C 1
ATOM 828 O O . THR A 1 103 ? 9.854 -6.113 -18.805 1.00 87.19 103 THR A O 1
ATOM 831 N N . ASP A 1 104 ? 12.005 -5.551 -19.205 1.00 85.44 104 ASP A N 1
ATOM 832 C CA . ASP A 1 104 ? 11.703 -4.456 -20.116 1.00 85.44 104 ASP A CA 1
ATOM 833 C C . ASP A 1 104 ? 11.724 -4.993 -21.550 1.00 85.44 104 ASP A C 1
ATOM 835 O O . ASP A 1 104 ? 12.708 -5.600 -21.972 1.00 85.44 104 ASP A O 1
ATOM 839 N N . ASN A 1 105 ? 10.621 -4.818 -22.274 1.00 75.81 105 ASN A N 1
ATOM 840 C CA . ASN A 1 105 ? 10.552 -5.127 -23.699 1.00 75.81 105 ASN A CA 1
ATOM 841 C C . ASN A 1 105 ? 10.870 -3.830 -24.453 1.00 75.81 105 ASN A C 1
ATOM 843 O O . ASN A 1 105 ? 9.960 -3.204 -25.000 1.00 75.81 105 ASN A O 1
ATOM 847 N N . THR A 1 106 ? 12.131 -3.400 -24.390 1.00 57.84 106 THR A N 1
ATOM 848 C CA . THR A 1 106 ? 12.650 -2.316 -25.236 1.00 57.84 106 THR A CA 1
ATOM 849 C C . THR A 1 106 ? 13.056 -2.828 -26.607 1.00 57.84 106 THR A C 1
ATOM 851 O O . THR A 1 106 ? 13.464 -4.009 -26.712 1.00 57.84 106 THR A O 1
#

pLDDT: mean 82.97, std 16.13, range [30.31, 96.06]

Sequence (106 aa):
MLV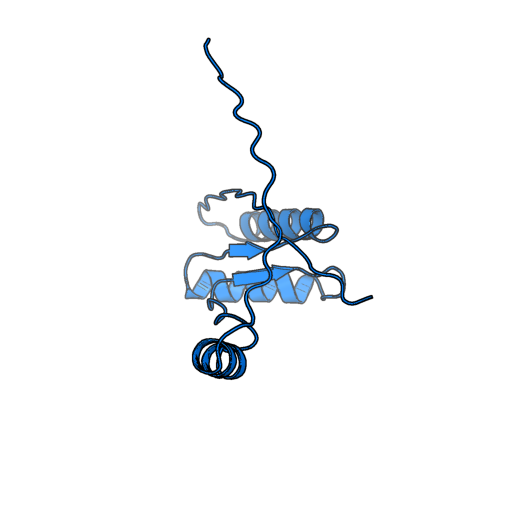AARISMRQNVRDPIDAEEQWFRRRLPRHLPRRPNDLYVNNSSNYKNQLNRGLSVLSESGWLVVHGFGSAVPRAVHLSLDLQSTINEPTTAETRTSTVYLTDNT